Protein AF-A0AAX3BC33-F1 (afdb_monomer_lite)

Secondary structure (DSSP, 8-state):
--GGGS---HHHHHHHHHHHHHHHHHHHHHS----EEEEESSSS-EEEEEHHHHHHHHHHHTT-----S-TTSHHHHHHHHHHHHHHHHHHHHH-SSEEEEEEEEETTEEEEEEEEHHHHTTPEEEEEE-SSS-PPPEEEEE-SS--TGGG-

Radius of gyration: 15.5 Å; chains: 1; bounding box: 37×33×46 Å

Organism: NCBI:txid2828656

Structure (mmCIF, N/CA/C/O backbone):
data_AF-A0AAX3BC33-F1
#
_entry.id   AF-A0AAX3BC33-F1
#
loop_
_atom_site.group_PDB
_atom_site.id
_atom_site.type_symbol
_atom_site.label_atom_id
_atom_site.label_alt_id
_atom_site.label_comp_id
_atom_site.label_asym_id
_atom_site.label_entity_id
_atom_site.label_seq_id
_atom_site.pdbx_PDB_ins_code
_atom_site.Cartn_x
_atom_site.Cartn_y
_atom_site.Cartn_z
_atom_site.occupancy
_atom_site.B_iso_or_equiv
_atom_site.auth_seq_id
_atom_site.auth_comp_id
_atom_site.auth_asym_id
_atom_site.auth_atom_id
_atom_site.pdbx_PDB_model_num
ATOM 1 N N . MET A 1 1 ? 0.645 -4.586 22.423 1.00 52.03 1 MET A N 1
ATOM 2 C CA . MET A 1 1 ? 0.131 -3.997 21.174 1.00 52.03 1 MET A CA 1
ATOM 3 C C . MET A 1 1 ? 0.159 -4.979 20.015 1.00 52.03 1 MET A C 1
ATOM 5 O O . MET A 1 1 ? 1.067 -4.956 19.190 1.00 52.03 1 MET A O 1
ATOM 9 N N . THR A 1 2 ? -0.806 -5.892 19.960 1.00 62.22 2 THR A N 1
ATOM 10 C CA . THR A 1 2 ? -1.092 -6.622 18.715 1.00 62.22 2 THR A CA 1
ATOM 11 C C . THR A 1 2 ? -1.572 -5.627 17.646 1.00 62.22 2 THR A C 1
ATOM 13 O O . THR A 1 2 ? -1.987 -4.515 17.968 1.00 62.22 2 THR A O 1
ATOM 16 N N . LEU A 1 3 ? -1.536 -5.998 16.361 1.00 63.78 3 LEU A N 1
ATOM 17 C CA . LEU A 1 3 ? -2.112 -5.174 15.279 1.00 63.78 3 LEU A CA 1
ATOM 18 C C . LEU A 1 3 ? -3.592 -4.814 15.528 1.00 63.78 3 LEU A C 1
ATOM 20 O O . LEU A 1 3 ? -4.078 -3.809 15.023 1.00 63.78 3 LEU A O 1
ATOM 24 N N . GLU A 1 4 ? -4.286 -5.634 16.316 1.00 62.06 4 GLU A N 1
ATOM 25 C CA . GLU A 1 4 ? -5.696 -5.496 16.688 1.00 62.06 4 GLU A CA 1
ATOM 26 C C . GLU A 1 4 ? -5.908 -4.548 17.882 1.00 62.06 4 GLU A C 1
ATOM 28 O O . GLU A 1 4 ? -7.009 -4.036 18.069 1.00 62.06 4 GLU A O 1
ATOM 33 N N . GLU A 1 5 ? -4.854 -4.270 18.656 1.00 68.62 5 GLU A N 1
ATOM 34 C CA . GLU A 1 5 ? -4.837 -3.285 19.747 1.00 68.62 5 GLU A CA 1
ATOM 35 C C . GLU A 1 5 ? -4.550 -1.857 19.242 1.00 68.62 5 GLU A C 1
ATOM 37 O O . GLU A 1 5 ? -4.574 -0.910 20.028 1.00 68.62 5 GLU A O 1
ATOM 42 N N . LEU A 1 6 ? -4.283 -1.677 17.939 1.00 78.81 6 LEU A N 1
ATOM 43 C CA . LEU A 1 6 ? -4.123 -0.354 17.340 1.00 78.81 6 LEU A CA 1
ATOM 44 C C . LEU A 1 6 ? -5.488 0.353 17.281 1.00 78.81 6 LEU A C 1
ATOM 46 O O . LEU A 1 6 ? -6.432 -0.122 16.640 1.00 78.81 6 LEU A O 1
ATOM 50 N N . HIS A 1 7 ? -5.593 1.502 17.944 1.00 85.31 7 HIS A N 1
ATOM 51 C CA . HIS A 1 7 ? -6.812 2.304 17.966 1.00 85.31 7 HIS A CA 1
ATOM 52 C C . HIS A 1 7 ? -7.004 3.024 16.630 1.00 85.31 7 HIS A C 1
ATOM 54 O O . HIS A 1 7 ? -6.517 4.124 16.438 1.00 85.31 7 HIS A O 1
ATOM 60 N N . LEU A 1 8 ? -7.695 2.373 15.696 1.00 88.62 8 LEU A N 1
ATOM 61 C CA . LEU A 1 8 ? -8.023 2.916 14.377 1.00 88.62 8 LEU A CA 1
ATOM 62 C C . LEU A 1 8 ? -9.519 3.225 14.237 1.00 88.62 8 LEU A C 1
ATOM 64 O O . LEU A 1 8 ? -10.370 2.543 14.831 1.00 88.62 8 LEU A O 1
ATOM 68 N N . SER A 1 9 ? -9.831 4.184 13.366 1.00 91.69 9 SER A N 1
ATOM 69 C CA . SER A 1 9 ? -11.185 4.488 12.913 1.00 91.69 9 SER A CA 1
ATOM 70 C C . SER A 1 9 ? -11.789 3.301 12.163 1.00 91.69 9 SER A C 1
ATOM 72 O O . SER A 1 9 ? -11.114 2.318 11.828 1.00 91.69 9 SER A O 1
ATOM 74 N N . LYS A 1 10 ? -13.088 3.375 11.846 1.00 92.31 10 LYS A N 1
ATOM 75 C CA . LYS A 1 10 ? -13.757 2.342 11.034 1.00 92.31 10 LYS A CA 1
ATOM 76 C C . LYS A 1 10 ? -13.034 2.141 9.693 1.00 92.31 10 LYS A C 1
ATOM 78 O O . LYS A 1 10 ? -12.805 1.000 9.290 1.00 92.31 10 LYS A O 1
ATOM 83 N N . ALA A 1 11 ? -12.625 3.235 9.048 1.00 93.50 11 ALA A N 1
ATOM 84 C CA . ALA A 1 11 ? -11.877 3.196 7.797 1.00 93.50 11 ALA A CA 1
ATOM 85 C C . ALA A 1 11 ? -10.472 2.609 7.996 1.00 93.50 11 ALA A C 1
ATOM 87 O O . ALA A 1 11 ? -10.090 1.698 7.261 1.00 93.50 11 ALA A O 1
ATOM 88 N N . GLY A 1 12 ? -9.727 3.054 9.014 1.00 92.75 12 GLY A N 1
ATOM 89 C CA . GLY A 1 12 ? -8.398 2.516 9.318 1.00 92.75 12 GLY A CA 1
ATOM 90 C C . GLY A 1 12 ? -8.419 1.003 9.567 1.00 92.75 12 GLY A C 1
ATOM 91 O O . GLY A 1 12 ? -7.613 0.266 8.995 1.00 92.75 12 GLY A O 1
ATOM 92 N N . LYS A 1 13 ? -9.397 0.512 10.339 1.00 92.44 13 LYS A N 1
ATOM 93 C CA . LYS A 1 13 ? -9.591 -0.926 10.607 1.00 92.44 13 LYS A CA 1
ATOM 94 C C . LYS A 1 13 ? -9.896 -1.723 9.343 1.00 92.44 13 LYS A C 1
ATOM 96 O O . LYS A 1 13 ? -9.331 -2.802 9.161 1.00 92.44 13 LYS A O 1
ATOM 101 N N . LEU A 1 14 ? -10.765 -1.206 8.471 1.00 94.81 14 LEU A N 1
ATOM 102 C CA . LEU A 1 14 ? -11.076 -1.839 7.187 1.00 94.81 14 LEU A CA 1
ATOM 103 C C . LEU A 1 14 ? -9.813 -1.974 6.325 1.00 94.81 14 LEU A C 1
ATOM 105 O O . LEU A 1 14 ? -9.509 -3.064 5.843 1.00 94.81 14 LEU A O 1
ATOM 109 N N . LEU A 1 15 ? -9.050 -0.888 6.180 1.00 95.75 15 LEU A N 1
ATOM 110 C CA . LEU A 1 15 ? -7.822 -0.869 5.385 1.00 95.75 15 LEU A CA 1
ATOM 111 C C . LEU A 1 15 ? -6.772 -1.837 5.933 1.00 95.75 15 LEU A C 1
ATOM 113 O O . LEU A 1 15 ? -6.178 -2.600 5.170 1.00 95.75 15 LEU A O 1
ATOM 117 N N . LEU A 1 16 ? -6.563 -1.832 7.252 1.00 92.94 16 LEU A N 1
ATOM 118 C CA . LEU A 1 16 ? -5.598 -2.715 7.899 1.00 92.94 16 LEU A CA 1
ATOM 119 C C . LEU A 1 16 ? -5.980 -4.185 7.723 1.00 92.94 16 LEU A C 1
ATOM 121 O O . LEU A 1 16 ? -5.124 -5.007 7.396 1.00 92.94 16 LEU A O 1
ATOM 125 N N . LYS A 1 17 ? -7.264 -4.518 7.877 1.00 92.62 17 LYS A N 1
ATOM 126 C CA . LYS A 1 17 ? -7.773 -5.877 7.665 1.00 92.62 17 LYS A CA 1
ATOM 127 C C . LYS A 1 17 ? -7.493 -6.370 6.244 1.00 92.62 17 LYS A C 1
ATOM 129 O O . LYS A 1 17 ? -6.940 -7.459 6.080 1.00 92.62 17 LYS A O 1
ATOM 134 N N . GLU A 1 18 ? -7.835 -5.580 5.229 1.00 95.31 18 GLU A N 1
ATOM 135 C CA . GLU A 1 18 ? -7.610 -5.946 3.823 1.00 95.31 18 GLU A CA 1
ATOM 136 C C . GLU A 1 18 ? -6.117 -6.086 3.501 1.00 95.31 18 GLU A C 1
ATOM 138 O O . GLU A 1 18 ? -5.694 -7.070 2.885 1.00 95.31 18 GLU A O 1
ATOM 143 N N . ALA A 1 19 ? -5.288 -5.167 3.999 1.00 94.38 19 ALA A N 1
ATOM 144 C CA . ALA A 1 19 ? -3.844 -5.228 3.815 1.00 94.38 19 ALA A CA 1
ATOM 145 C C . ALA A 1 19 ? -3.218 -6.459 4.487 1.00 94.38 19 ALA A C 1
ATOM 147 O O . ALA A 1 19 ? -2.374 -7.123 3.884 1.00 94.38 19 ALA A O 1
ATOM 148 N N . LEU A 1 20 ? -3.647 -6.811 5.702 1.00 91.44 20 LEU A N 1
ATOM 149 C CA . LEU A 1 20 ? -3.173 -8.007 6.402 1.00 91.44 20 LEU A CA 1
ATOM 150 C C . LEU A 1 20 ? -3.601 -9.294 5.696 1.00 91.44 20 LEU A C 1
ATOM 152 O O . LEU A 1 20 ? -2.794 -10.220 5.589 1.00 91.44 20 LEU A O 1
ATOM 156 N N . ASN A 1 21 ? -4.835 -9.360 5.192 1.00 92.44 21 ASN A N 1
ATOM 157 C CA . ASN A 1 21 ? -5.312 -10.498 4.405 1.00 92.44 21 ASN A CA 1
ATOM 158 C C . ASN A 1 21 ? -4.454 -10.694 3.150 1.00 92.44 21 ASN A C 1
ATOM 160 O O . ASN A 1 21 ? -3.978 -11.803 2.889 1.00 92.44 21 ASN A O 1
ATOM 164 N N . TYR A 1 22 ? -4.193 -9.606 2.422 1.00 94.00 22 TYR A N 1
ATOM 165 C CA . TYR A 1 22 ? -3.294 -9.604 1.274 1.00 94.00 22 TYR A CA 1
ATOM 166 C C . TYR A 1 22 ? -1.895 -10.097 1.650 1.00 94.00 22 TYR A C 1
ATOM 168 O O . TYR A 1 22 ? -1.426 -11.071 1.060 1.00 94.00 22 TYR A O 1
ATOM 176 N N . VAL A 1 23 ? -1.262 -9.494 2.661 1.00 91.25 23 VAL A N 1
ATOM 177 C CA . VAL A 1 23 ? 0.103 -9.839 3.080 1.00 91.25 23 VAL A CA 1
ATOM 178 C C . VAL A 1 23 ? 0.206 -11.308 3.479 1.00 91.25 23 VAL A C 1
ATOM 180 O O . VAL A 1 23 ? 1.078 -12.012 2.978 1.00 91.25 23 VAL A O 1
ATOM 183 N N . LYS A 1 24 ? -0.713 -11.811 4.312 1.00 88.94 24 LYS A N 1
ATOM 184 C CA . LYS A 1 24 ? -0.743 -13.230 4.704 1.00 88.94 24 LYS A CA 1
ATOM 185 C C . LYS A 1 24 ? -0.863 -14.147 3.485 1.00 88.94 24 LYS A C 1
ATOM 187 O O . LYS A 1 24 ? -0.194 -15.178 3.423 1.00 88.94 24 LYS A O 1
ATOM 192 N N . SER A 1 25 ? -1.709 -13.782 2.520 1.00 90.88 25 SER A N 1
ATOM 193 C CA . SER A 1 25 ? -1.951 -14.595 1.326 1.00 90.88 25 SER A CA 1
ATOM 194 C C . SER A 1 25 ? -0.769 -14.602 0.349 1.00 90.88 25 SER A C 1
ATOM 196 O O . SER A 1 25 ? -0.381 -15.674 -0.116 1.00 90.88 25 SER A O 1
ATOM 198 N N . GLU A 1 26 ? -0.171 -13.443 0.066 1.00 91.19 26 GLU A N 1
ATOM 199 C CA . GLU A 1 26 ? 0.939 -13.310 -0.880 1.00 91.19 26 GLU A CA 1
ATOM 200 C C . GLU A 1 26 ? 2.242 -13.826 -0.293 1.00 91.19 26 GLU A C 1
ATOM 202 O O . GLU A 1 26 ? 2.970 -14.547 -0.972 1.00 91.19 26 GLU A O 1
ATOM 207 N N . TYR A 1 27 ? 2.524 -13.519 0.976 1.00 86.94 27 TYR A N 1
ATOM 208 C CA . TYR A 1 27 ? 3.747 -13.977 1.622 1.00 86.94 27 TYR A CA 1
ATOM 209 C C . TYR A 1 27 ? 3.806 -15.504 1.656 1.00 86.94 27 TYR A C 1
ATOM 211 O O . TYR A 1 27 ? 4.806 -16.094 1.259 1.00 86.94 27 TYR A O 1
ATOM 219 N N . LYS A 1 28 ? 2.691 -16.158 2.011 1.00 85.62 28 LYS A N 1
ATOM 220 C CA . LYS A 1 28 ? 2.585 -17.623 1.999 1.00 85.62 28 LYS A CA 1
ATOM 221 C C . LYS A 1 28 ? 2.809 -18.228 0.607 1.00 85.62 28 LYS A C 1
ATOM 223 O O . LYS A 1 28 ? 3.307 -1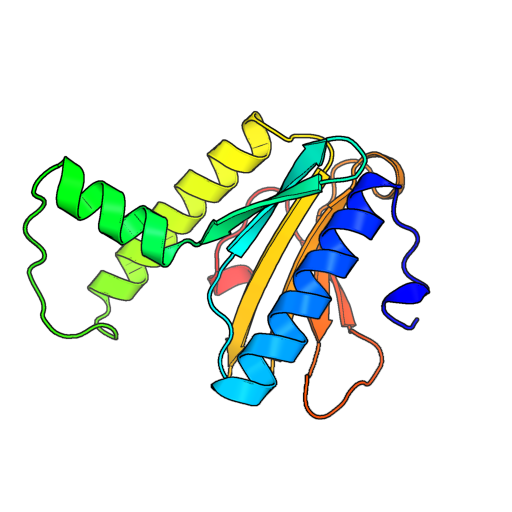9.345 0.509 1.00 85.62 28 LYS A O 1
ATOM 228 N N . LYS A 1 29 ? 2.405 -17.533 -0.462 1.00 88.31 29 LYS A N 1
ATOM 229 C CA . LYS A 1 29 ? 2.509 -18.032 -1.844 1.00 88.31 29 LYS A CA 1
ATOM 230 C C . LYS A 1 29 ? 3.865 -17.755 -2.486 1.00 88.31 29 LYS A C 1
ATOM 232 O O . LYS A 1 29 ? 4.344 -18.582 -3.253 1.00 88.31 29 LYS A O 1
ATOM 237 N N . PHE A 1 30 ? 4.443 -16.586 -2.225 1.00 88.62 30 PHE A N 1
ATOM 238 C CA . PHE A 1 30 ? 5.549 -16.051 -3.019 1.00 88.62 30 PHE A CA 1
ATOM 239 C C . PHE A 1 30 ? 6.731 -15.542 -2.190 1.00 88.62 30 PHE A C 1
ATOM 241 O O . PHE A 1 30 ? 7.731 -15.146 -2.783 1.00 88.62 30 PHE A O 1
ATOM 248 N N . GLY A 1 31 ? 6.618 -15.476 -0.859 1.00 85.50 31 GLY A N 1
ATOM 249 C CA . GLY A 1 31 ? 7.647 -14.895 0.016 1.00 85.50 31 GLY A CA 1
ATOM 250 C C . GLY A 1 31 ? 7.905 -13.402 -0.222 1.00 85.50 31 GLY A C 1
ATOM 251 O O . GLY A 1 31 ? 8.904 -12.862 0.247 1.00 85.50 31 GLY A O 1
ATOM 252 N N . ARG A 1 32 ? 7.030 -12.723 -0.978 1.00 86.94 32 ARG A N 1
ATOM 253 C CA . ARG A 1 32 ? 7.186 -11.312 -1.344 1.00 86.94 32 ARG A CA 1
ATOM 254 C C . ARG A 1 32 ? 5.863 -10.568 -1.339 1.00 86.94 32 ARG A C 1
ATOM 256 O O . ARG A 1 32 ? 4.836 -11.127 -1.720 1.00 86.94 32 ARG A O 1
ATOM 263 N N . ILE A 1 33 ? 5.919 -9.289 -0.996 1.00 91.50 33 ILE A N 1
ATOM 264 C CA . ILE A 1 33 ? 4.791 -8.361 -0.977 1.00 91.50 33 ILE A CA 1
ATOM 265 C C . ILE A 1 33 ? 5.078 -7.236 -1.965 1.00 91.50 33 ILE A C 1
ATOM 267 O O . ILE A 1 33 ? 6.114 -6.580 -1.903 1.00 91.50 33 ILE A O 1
ATOM 271 N N . ARG A 1 34 ? 4.146 -6.990 -2.886 1.00 91.94 34 ARG A N 1
ATOM 272 C CA . ARG A 1 34 ? 4.223 -5.820 -3.770 1.00 91.94 34 ARG A CA 1
ATOM 273 C C . ARG A 1 34 ? 3.700 -4.584 -3.055 1.00 91.94 34 ARG A C 1
ATOM 275 O O . ARG A 1 34 ? 2.728 -4.685 -2.303 1.00 91.94 34 ARG A O 1
ATOM 282 N N . THR A 1 35 ? 4.296 -3.435 -3.361 1.00 94.88 35 THR A N 1
ATOM 283 C CA . THR A 1 35 ? 3.869 -2.136 -2.840 1.00 94.88 35 THR A CA 1
ATOM 284 C C . THR A 1 35 ? 2.447 -1.808 -3.291 1.00 94.88 35 THR A C 1
ATOM 286 O O . THR A 1 35 ? 2.169 -1.741 -4.495 1.00 94.88 35 THR A O 1
ATOM 289 N N . ARG A 1 36 ? 1.544 -1.599 -2.327 1.00 97.31 36 ARG A N 1
ATOM 290 C CA . ARG A 1 36 ? 0.139 -1.250 -2.572 1.00 97.31 36 ARG A CA 1
ATOM 291 C C . ARG A 1 36 ? -0.315 -0.095 -1.695 1.00 97.31 36 ARG A C 1
ATOM 293 O O . ARG A 1 36 ? 0.016 -0.046 -0.515 1.00 97.31 36 ARG A O 1
ATOM 300 N N . PHE A 1 37 ? -1.126 0.777 -2.276 1.00 97.44 37 PHE A N 1
ATOM 301 C CA . PHE A 1 37 ? -1.814 1.865 -1.592 1.00 97.44 37 PHE A CA 1
ATOM 302 C C . PHE A 1 37 ? -3.298 1.528 -1.516 1.00 97.44 37 PHE A C 1
ATOM 304 O O . PHE A 1 37 ? -3.980 1.545 -2.537 1.00 97.44 37 PHE A O 1
ATOM 311 N N . TYR A 1 38 ? -3.782 1.202 -0.326 1.00 97.88 38 TYR A N 1
ATOM 312 C CA . TYR A 1 38 ? -5.182 0.954 -0.020 1.00 97.88 38 TYR A CA 1
ATOM 313 C C . TYR A 1 38 ? -5.890 2.255 0.356 1.00 97.88 38 TYR A C 1
ATOM 315 O O . TYR A 1 38 ? -5.334 3.096 1.064 1.00 97.88 38 TYR A O 1
ATOM 323 N N . TYR A 1 39 ? -7.138 2.390 -0.076 1.00 96.94 39 TYR A N 1
ATOM 324 C CA . TYR A 1 39 ? -8.007 3.523 0.235 1.00 96.94 39 TYR A CA 1
ATOM 325 C C . TYR A 1 39 ? -9.469 3.066 0.348 1.00 96.94 39 TYR A C 1
ATOM 327 O O . TYR A 1 39 ? -9.854 2.064 -0.269 1.00 96.94 39 TYR A O 1
ATOM 335 N N . 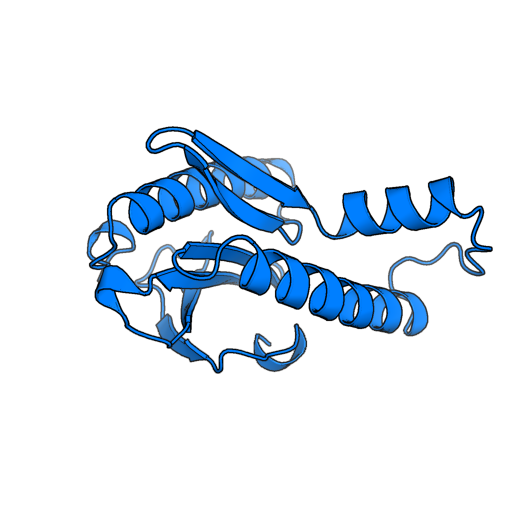PRO A 1 40 ? -10.295 3.760 1.151 1.00 96.25 40 PRO A N 1
ATOM 336 C CA . PRO A 1 40 ? -11.694 3.401 1.316 1.00 96.25 40 PRO A CA 1
ATOM 337 C C . PRO A 1 40 ? -12.484 3.836 0.076 1.00 96.25 40 PRO A C 1
ATOM 339 O O . PRO A 1 40 ? -12.509 5.011 -0.279 1.00 96.25 40 PRO A O 1
ATOM 342 N N . GLU A 1 41 ? -13.131 2.884 -0.592 1.00 93.69 41 GLU A N 1
ATOM 343 C CA . GLU A 1 41 ? -14.083 3.159 -1.679 1.00 93.69 41 GLU A CA 1
ATOM 344 C C . GLU A 1 41 ? -15.496 3.381 -1.116 1.00 93.69 41 GLU A C 1
ATOM 346 O O . GLU A 1 41 ? -16.286 4.140 -1.667 1.00 93.69 41 GLU A O 1
ATOM 351 N N . SER A 1 42 ? -15.802 2.732 0.011 1.00 91.50 42 SER A N 1
ATOM 352 C CA . SER A 1 42 ? -17.013 2.923 0.815 1.00 91.50 42 SER A CA 1
ATOM 353 C C . SER A 1 42 ? -16.735 2.538 2.275 1.00 91.50 42 SER A C 1
ATOM 355 O O . SER A 1 42 ? -15.613 2.165 2.617 1.00 91.50 42 SER A O 1
ATOM 357 N N . GLU A 1 43 ? -17.752 2.575 3.140 1.00 87.62 43 GLU A N 1
ATOM 358 C CA . GLU A 1 43 ? -17.621 2.152 4.543 1.00 87.62 43 GLU A CA 1
ATOM 359 C C . GLU A 1 43 ? -17.271 0.667 4.736 1.00 87.62 43 GLU A C 1
ATOM 361 O O . GLU A 1 43 ? -16.805 0.287 5.810 1.00 87.62 43 GLU A O 1
ATOM 366 N N . GLU A 1 44 ? -17.510 -0.171 3.725 1.00 91.62 44 GLU A N 1
ATOM 367 C CA . GLU A 1 44 ? -17.338 -1.629 3.806 1.00 91.62 44 GLU A CA 1
ATOM 368 C C . GLU A 1 44 ? -16.356 -2.180 2.767 1.00 91.62 44 GLU A C 1
ATOM 370 O O . GLU A 1 44 ? -15.973 -3.347 2.830 1.00 91.62 44 GLU A O 1
ATOM 375 N N . LYS A 1 45 ? -15.931 -1.348 1.812 1.00 94.31 45 LYS A N 1
ATOM 376 C CA . LYS A 1 45 ? -15.082 -1.761 0.694 1.00 94.31 45 LYS A CA 1
ATOM 377 C C . LYS A 1 45 ? -13.840 -0.886 0.608 1.00 94.31 45 LYS A C 1
ATOM 379 O O . LYS A 1 45 ? -13.942 0.335 0.491 1.00 94.31 45 LYS A O 1
ATOM 384 N N . ALA A 1 46 ? -12.678 -1.528 0.601 1.00 96.62 46 ALA A N 1
ATOM 385 C CA . ALA A 1 46 ? -11.416 -0.899 0.247 1.00 96.62 46 ALA A CA 1
ATOM 386 C C . ALA A 1 46 ? -11.005 -1.296 -1.174 1.00 96.62 46 ALA A C 1
ATOM 388 O O . ALA A 1 46 ? -11.223 -2.428 -1.608 1.00 96.62 46 ALA A O 1
ATOM 389 N N . SER A 1 47 ? -10.374 -0.360 -1.869 1.00 96.75 47 SER A N 1
ATOM 390 C CA . SER A 1 47 ? -9.711 -0.584 -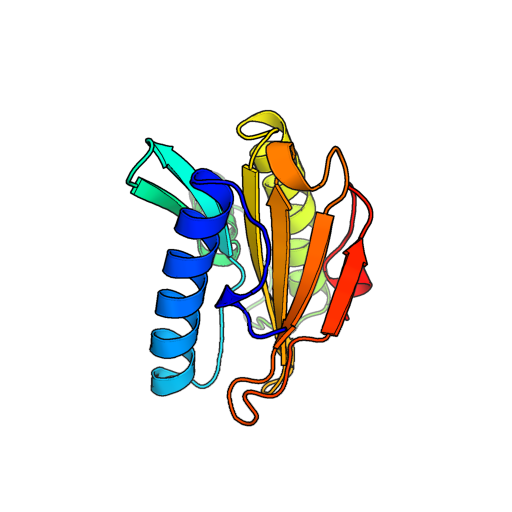3.152 1.00 96.75 47 SER A CA 1
ATOM 391 C C . SER A 1 47 ? -8.216 -0.296 -3.009 1.00 96.75 47 SER A C 1
ATOM 393 O O . SER A 1 47 ? -7.777 0.230 -1.982 1.00 96.75 47 SER A O 1
ATOM 395 N N . TYR A 1 48 ? -7.411 -0.674 -4.005 1.00 97.44 48 TYR A N 1
ATOM 396 C CA . TYR A 1 48 ? -5.969 -0.442 -3.965 1.00 97.44 48 TYR A CA 1
ATOM 397 C C . TYR A 1 48 ? -5.374 -0.061 -5.321 1.00 97.44 48 TYR A C 1
ATOM 399 O O . TYR A 1 48 ? -5.841 -0.496 -6.371 1.00 97.44 48 TYR A O 1
ATOM 407 N N . ILE A 1 49 ? -4.275 0.693 -5.274 1.00 96.50 49 ILE A N 1
ATOM 408 C CA . ILE A 1 49 ? -3.341 0.869 -6.389 1.00 96.50 49 ILE A CA 1
ATOM 409 C C . ILE A 1 49 ? -2.103 0.026 -6.093 1.00 96.50 49 ILE A C 1
ATOM 411 O O . ILE A 1 49 ? -1.446 0.214 -5.069 1.00 96.50 49 ILE A O 1
ATOM 415 N N . GLU A 1 50 ? -1.764 -0.903 -6.985 1.00 96.12 50 GLU A N 1
ATOM 416 C CA . GLU A 1 50 ? -0.470 -1.588 -6.956 1.00 96.12 50 GLU A CA 1
ATOM 417 C C . GLU A 1 50 ? 0.538 -0.777 -7.767 1.00 96.12 50 GLU A C 1
ATOM 419 O O . GLU A 1 50 ? 0.350 -0.582 -8.967 1.00 96.12 50 GLU A O 1
ATOM 424 N N . LEU A 1 51 ? 1.614 -0.320 -7.117 1.00 93.56 51 LEU A N 1
ATOM 425 C CA . LEU A 1 51 ? 2.566 0.628 -7.707 1.00 93.56 51 LEU A CA 1
ATOM 426 C C . LEU A 1 51 ? 3.119 0.129 -9.045 1.00 93.56 51 LEU A C 1
ATOM 428 O O . LEU A 1 51 ? 3.197 0.877 -10.012 1.00 93.56 51 LEU A O 1
ATOM 432 N N . ARG A 1 52 ? 3.463 -1.158 -9.115 1.00 88.25 52 ARG A N 1
ATOM 433 C CA . ARG A 1 52 ? 4.043 -1.743 -10.324 1.00 88.25 52 ARG A CA 1
ATOM 434 C C . ARG A 1 52 ? 3.044 -1.824 -11.474 1.00 88.25 52 ARG A C 1
ATOM 436 O O . ARG A 1 52 ? 3.386 -1.451 -12.585 1.00 88.25 52 ARG A O 1
ATOM 443 N N . ALA A 1 53 ? 1.816 -2.257 -11.195 1.00 91.25 53 ALA A N 1
ATOM 444 C CA . ALA A 1 53 ? 0.761 -2.298 -12.203 1.00 91.25 53 ALA A CA 1
ATOM 445 C C . ALA A 1 53 ? 0.439 -0.891 -12.731 1.00 91.25 53 ALA A C 1
ATOM 447 O O . ALA A 1 53 ? 0.225 -0.724 -13.926 1.00 91.25 53 ALA A O 1
ATOM 448 N N . PHE A 1 54 ? 0.469 0.120 -11.856 1.00 91.75 54 PHE A N 1
ATOM 449 C CA . PHE A 1 54 ? 0.311 1.520 -12.247 1.00 91.75 54 PHE A CA 1
ATOM 450 C C . PHE A 1 54 ? 1.438 1.997 -13.172 1.00 91.75 54 PHE A C 1
ATOM 452 O O . PHE A 1 54 ? 1.170 2.593 -14.211 1.00 91.75 54 PHE A O 1
ATOM 459 N N . ILE A 1 55 ? 2.695 1.698 -12.832 1.00 89.88 55 ILE A N 1
ATOM 460 C CA . ILE A 1 55 ? 3.854 2.028 -13.673 1.00 89.88 55 ILE A CA 1
ATOM 461 C C . ILE A 1 55 ? 3.732 1.359 -15.049 1.00 89.88 55 ILE A C 1
ATOM 463 O O . ILE A 1 55 ? 3.854 2.037 -16.069 1.00 89.88 55 ILE A O 1
ATOM 467 N N . ASP A 1 56 ? 3.444 0.055 -15.076 1.00 88.25 56 ASP A N 1
ATOM 468 C CA . ASP A 1 56 ? 3.291 -0.725 -16.309 1.00 88.25 56 ASP A CA 1
ATOM 469 C C . ASP A 1 56 ? 2.171 -0.155 -17.206 1.00 88.25 56 ASP A C 1
ATOM 471 O O . ASP A 1 56 ? 2.335 -0.066 -18.426 1.00 88.25 56 ASP A O 1
ATOM 475 N N . ASP A 1 57 ? 1.056 0.285 -16.613 1.00 90.56 57 ASP A N 1
ATOM 476 C CA . ASP A 1 57 ? -0.064 0.895 -17.338 1.00 90.56 57 ASP A CA 1
ATOM 477 C C . ASP A 1 57 ? 0.295 2.261 -17.943 1.00 90.56 57 ASP A C 1
ATOM 479 O O . ASP A 1 57 ? -0.007 2.519 -19.110 1.00 90.56 57 ASP A O 1
ATOM 483 N N . ILE A 1 58 ? 1.020 3.111 -17.208 1.00 87.44 58 ILE A N 1
ATOM 484 C CA . ILE A 1 58 ? 1.509 4.406 -17.710 1.00 87.44 58 ILE A CA 1
ATOM 485 C C . ILE A 1 58 ? 2.490 4.207 -18.870 1.00 87.44 58 ILE A C 1
ATOM 487 O O . ILE A 1 58 ? 2.367 4.863 -19.907 1.00 87.44 58 ILE A O 1
ATOM 491 N N . ILE A 1 59 ? 3.442 3.280 -18.729 1.00 84.31 59 ILE A N 1
ATOM 492 C CA . ILE A 1 59 ? 4.414 2.956 -19.785 1.00 84.31 59 ILE A CA 1
ATOM 493 C C . ILE A 1 59 ? 3.693 2.519 -21.050 1.00 84.31 59 ILE A C 1
ATOM 495 O O . ILE A 1 59 ? 3.990 3.023 -22.134 1.00 84.31 59 ILE A O 1
ATOM 499 N N . LYS A 1 60 ? 2.733 1.603 -20.908 1.00 87.12 60 LYS A N 1
ATOM 500 C CA . LYS A 1 60 ? 1.951 1.082 -22.025 1.00 87.12 60 LYS A CA 1
ATOM 501 C C . LYS A 1 60 ? 1.109 2.176 -22.678 1.00 87.12 60 LYS A C 1
ATOM 503 O O . LYS A 1 60 ? 1.123 2.302 -23.899 1.00 87.12 60 LYS A O 1
ATOM 508 N N . THR A 1 61 ? 0.404 2.971 -21.878 1.00 89.81 61 THR A N 1
ATOM 509 C CA . THR A 1 61 ? -0.502 4.030 -22.349 1.00 89.81 61 THR A CA 1
ATOM 510 C C . THR A 1 61 ? 0.241 5.114 -23.121 1.00 89.81 61 THR A C 1
ATOM 512 O O . THR A 1 61 ? -0.248 5.593 -24.142 1.00 89.81 61 THR A O 1
ATOM 515 N N . HIS A 1 62 ? 1.443 5.475 -22.672 1.00 86.19 62 HIS A N 1
ATOM 516 C CA . HIS A 1 62 ? 2.252 6.520 -23.298 1.00 86.19 62 HIS A CA 1
ATOM 517 C C . HIS A 1 62 ? 3.335 5.984 -24.241 1.00 86.19 62 HIS A C 1
ATOM 519 O O . HIS A 1 62 ? 4.139 6.767 -24.743 1.00 86.19 62 HIS A O 1
ATOM 525 N N . ASN A 1 63 ? 3.355 4.669 -24.489 1.00 83.62 63 ASN A N 1
ATOM 526 C CA . ASN A 1 63 ? 4.363 3.977 -25.292 1.00 83.62 63 ASN A CA 1
ATOM 527 C C . ASN A 1 63 ? 5.800 4.403 -24.929 1.00 83.62 63 ASN A C 1
ATOM 529 O O . ASN A 1 63 ? 6.620 4.710 -25.799 1.00 83.62 63 ASN A O 1
ATOM 533 N N . LEU A 1 64 ? 6.079 4.495 -23.625 1.00 79.00 64 LEU A N 1
ATOM 534 C CA . LEU A 1 64 ? 7.371 4.968 -23.141 1.00 79.00 64 LEU A CA 1
ATOM 535 C C . LEU A 1 64 ? 8.445 3.918 -23.453 1.00 79.00 64 LEU A C 1
ATOM 537 O O . LEU A 1 64 ? 8.256 2.743 -23.124 1.00 79.00 64 LEU A O 1
ATOM 541 N N . PRO A 1 65 ? 9.586 4.309 -24.046 1.00 70.00 65 PRO A N 1
ATOM 542 C CA . PRO A 1 65 ? 10.677 3.380 -24.282 1.00 70.00 65 PRO A CA 1
ATOM 543 C C . PRO A 1 65 ? 11.242 2.949 -22.930 1.00 70.00 65 PRO A C 1
ATOM 545 O O . PRO A 1 65 ? 11.835 3.758 -22.220 1.00 70.00 65 PRO A O 1
ATOM 548 N N . PHE A 1 66 ? 11.052 1.681 -22.564 1.00 65.56 66 PHE A N 1
ATOM 549 C CA . PHE A 1 66 ? 11.731 1.102 -21.411 1.00 65.56 66 PHE A CA 1
ATOM 550 C C . PHE A 1 66 ? 13.112 0.626 -21.863 1.00 65.56 66 PHE A C 1
ATOM 552 O O . PHE A 1 66 ? 13.192 -0.347 -22.615 1.00 65.56 66 PHE A O 1
ATOM 559 N N . PRO A 1 67 ? 14.205 1.302 -21.467 1.00 53.69 67 PRO A N 1
ATOM 560 C CA . PRO A 1 67 ? 15.506 1.039 -22.066 1.00 53.69 67 PRO A CA 1
ATOM 561 C C . PRO A 1 67 ? 16.169 -0.251 -21.562 1.00 53.69 67 PRO A C 1
ATOM 563 O O . PRO A 1 67 ? 17.233 -0.607 -22.060 1.00 53.69 67 PRO A O 1
ATOM 566 N N . PHE A 1 68 ? 15.577 -0.964 -20.594 1.00 58.00 68 PHE A N 1
ATOM 567 C CA . PHE A 1 68 ? 16.248 -2.068 -19.910 1.00 58.00 68 PHE A CA 1
ATOM 568 C C . PHE A 1 68 ? 15.337 -3.271 -19.661 1.00 58.00 68 PHE A C 1
ATOM 570 O O . PHE A 1 68 ? 14.180 -3.142 -19.262 1.00 58.00 68 PHE A O 1
ATOM 577 N N . THR A 1 69 ? 15.912 -4.456 -19.855 1.00 59.47 69 THR A N 1
ATOM 578 C CA . THR A 1 69 ? 15.338 -5.757 -19.489 1.00 59.47 69 THR A CA 1
ATOM 579 C C . THR A 1 69 ? 15.477 -6.066 -17.997 1.00 59.47 69 THR A C 1
ATOM 581 O O . THR A 1 69 ? 14.722 -6.892 -17.484 1.00 59.47 69 THR A O 1
ATOM 584 N N . ASP A 1 70 ? 16.419 -5.413 -17.302 1.00 65.75 70 ASP A N 1
ATOM 585 C CA . ASP A 1 70 ? 16.725 -5.684 -15.897 1.00 65.75 70 ASP A CA 1
ATOM 586 C C . ASP A 1 70 ? 15.922 -4.795 -14.934 1.00 65.75 70 ASP A C 1
ATOM 588 O O . ASP A 1 70 ? 15.933 -3.559 -14.994 1.00 65.75 70 ASP A O 1
ATOM 592 N N . ARG A 1 71 ? 15.212 -5.474 -14.037 1.00 63.59 71 ARG A N 1
ATOM 593 C CA . ARG A 1 71 ? 14.239 -4.922 -13.093 1.00 63.59 71 ARG A CA 1
ATOM 594 C C . ARG A 1 71 ? 14.884 -4.407 -11.811 1.00 63.59 71 ARG A C 1
ATOM 596 O O . ARG A 1 71 ? 14.203 -3.685 -11.087 1.00 63.59 71 ARG A O 1
ATOM 603 N N . ASP A 1 72 ? 16.157 -4.725 -11.597 1.00 66.19 72 ASP A N 1
ATOM 604 C CA . ASP A 1 72 ? 16.935 -4.316 -10.426 1.00 66.19 72 ASP A CA 1
ATOM 605 C C . ASP A 1 72 ? 17.992 -3.252 -10.777 1.00 66.19 72 ASP A C 1
ATOM 607 O O . ASP A 1 72 ? 18.877 -2.945 -9.983 1.00 66.19 72 ASP A O 1
ATOM 611 N N . SER A 1 73 ? 17.891 -2.649 -11.967 1.00 77.19 73 SER A N 1
ATOM 612 C CA . SER A 1 73 ? 18.752 -1.533 -12.366 1.00 77.19 73 SER A CA 1
ATOM 613 C C . SER A 1 73 ? 18.486 -0.269 -11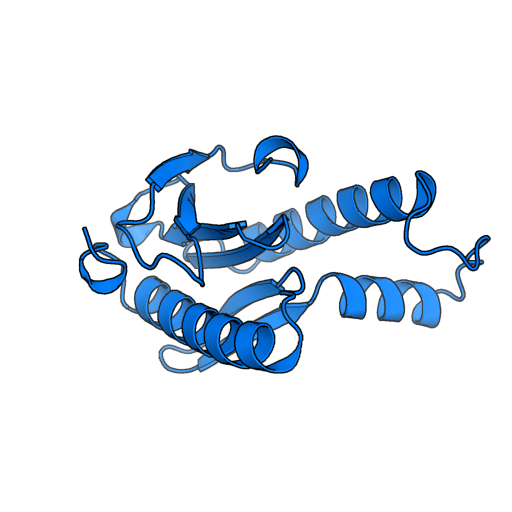.538 1.00 77.19 73 SER A C 1
ATOM 615 O O . SER A 1 73 ? 17.346 0.023 -11.163 1.00 77.19 73 SER A O 1
ATOM 617 N N . ASP A 1 74 ? 19.520 0.555 -11.342 1.00 77.94 74 ASP A N 1
ATOM 618 C CA . ASP A 1 74 ? 19.413 1.855 -10.656 1.00 77.94 74 ASP A CA 1
ATOM 619 C C . ASP A 1 74 ? 18.319 2.754 -11.257 1.00 77.94 74 ASP A C 1
ATOM 621 O O . ASP A 1 74 ? 17.643 3.511 -10.554 1.00 77.94 74 ASP A O 1
ATOM 625 N N . TYR A 1 75 ? 18.098 2.642 -12.570 1.00 76.88 75 TYR A N 1
ATOM 626 C CA . TYR A 1 75 ? 17.029 3.352 -13.262 1.00 76.88 75 TYR A CA 1
ATOM 627 C C . TYR A 1 75 ? 15.638 2.866 -12.837 1.00 76.88 75 TYR A C 1
ATOM 629 O O . TYR A 1 75 ? 14.767 3.687 -12.556 1.00 76.88 75 TYR A O 1
ATOM 637 N N . ALA A 1 76 ? 15.415 1.550 -12.744 1.00 78.94 76 ALA A N 1
ATOM 638 C CA . ALA A 1 76 ? 14.142 0.997 -12.282 1.00 78.94 76 ALA A CA 1
ATOM 639 C C . ALA A 1 76 ? 13.841 1.410 -10.832 1.00 78.94 76 ALA A C 1
ATOM 641 O O . ALA A 1 76 ? 12.698 1.740 -10.509 1.00 78.94 76 ALA A O 1
ATOM 642 N N . ILE A 1 77 ? 14.871 1.476 -9.982 1.00 81.38 77 ILE A N 1
ATOM 643 C CA . ILE A 1 77 ? 14.763 2.006 -8.616 1.00 81.38 77 ILE A CA 1
ATOM 644 C C . ILE A 1 77 ? 14.323 3.476 -8.648 1.00 81.38 77 ILE A C 1
ATOM 646 O O . ILE A 1 77 ? 13.357 3.842 -7.979 1.00 81.38 77 ILE A O 1
ATOM 650 N N . LEU A 1 78 ? 14.971 4.316 -9.463 1.00 84.25 78 LEU A N 1
ATOM 651 C CA . LEU A 1 78 ? 14.600 5.728 -9.613 1.00 84.25 78 LEU A CA 1
ATOM 652 C C . LEU A 1 78 ? 13.155 5.903 -10.107 1.00 84.25 78 LEU A C 1
ATOM 654 O O . LEU A 1 78 ? 12.422 6.740 -9.580 1.00 84.25 78 LEU A O 1
ATOM 658 N N . VAL A 1 79 ? 12.740 5.118 -11.103 1.00 85.38 79 VAL A N 1
ATOM 659 C CA . VAL A 1 79 ? 11.371 5.131 -11.635 1.00 85.38 79 VAL A CA 1
ATOM 660 C C . VAL A 1 79 ? 10.372 4.763 -10.538 1.00 85.38 79 VAL A C 1
ATOM 662 O O . VAL A 1 79 ? 9.411 5.504 -10.326 1.00 85.38 79 VAL A O 1
ATOM 665 N N . ASN A 1 80 ? 10.624 3.684 -9.791 1.00 87.31 80 ASN A N 1
ATOM 666 C CA . ASN A 1 80 ? 9.771 3.272 -8.676 1.00 87.31 80 ASN A CA 1
ATOM 667 C C . ASN A 1 80 ? 9.621 4.383 -7.631 1.00 87.31 80 ASN A C 1
ATOM 669 O O . ASN A 1 80 ? 8.500 4.669 -7.224 1.00 87.31 80 ASN A O 1
ATOM 673 N N . GLU A 1 81 ? 10.710 5.052 -7.244 1.00 89.12 81 GLU A N 1
ATOM 674 C CA . GLU A 1 81 ? 10.670 6.172 -6.290 1.00 89.12 81 GLU A CA 1
ATOM 675 C C . GLU A 1 81 ? 9.839 7.351 -6.808 1.00 89.12 81 GLU A C 1
ATOM 677 O O . GLU A 1 81 ? 9.030 7.927 -6.077 1.00 89.12 81 GLU A O 1
ATOM 682 N N . LYS A 1 82 ? 9.993 7.719 -8.085 1.00 90.44 82 LYS A N 1
ATOM 683 C CA . LYS A 1 82 ? 9.235 8.836 -8.667 1.00 90.44 82 LYS A CA 1
ATOM 684 C C . LYS A 1 82 ? 7.751 8.528 -8.764 1.00 90.44 82 LYS A C 1
ATOM 686 O O . LYS A 1 82 ? 6.932 9.352 -8.359 1.00 90.44 82 LYS A O 1
ATOM 691 N N . PHE A 1 83 ? 7.394 7.343 -9.241 1.00 91.44 83 PHE A N 1
ATOM 692 C CA . PHE A 1 83 ? 5.993 6.942 -9.304 1.00 91.44 83 PHE A CA 1
ATOM 693 C C . PHE A 1 83 ? 5.394 6.712 -7.919 1.00 91.44 83 PHE A C 1
ATOM 695 O O . PHE A 1 83 ? 4.231 7.048 -7.710 1.00 91.44 83 PHE A O 1
ATOM 702 N N . PHE A 1 84 ? 6.180 6.237 -6.952 1.00 94.19 84 PHE A N 1
ATOM 703 C CA . PHE A 1 84 ? 5.764 6.165 -5.557 1.00 94.19 84 PHE A CA 1
ATOM 704 C C . PHE A 1 84 ? 5.337 7.545 -5.046 1.00 94.19 84 PHE A C 1
ATOM 706 O O . PHE A 1 84 ? 4.229 7.685 -4.533 1.00 94.19 84 PHE A O 1
ATOM 713 N N . GLN A 1 85 ? 6.164 8.577 -5.251 1.00 91.50 85 GLN A N 1
ATOM 714 C CA . GLN A 1 85 ? 5.835 9.950 -4.853 1.00 91.50 85 GLN A CA 1
ATOM 715 C C . GLN A 1 85 ? 4.560 10.462 -5.536 1.00 91.50 85 GLN A C 1
ATOM 717 O O . GLN A 1 85 ? 3.708 11.053 -4.872 1.00 91.50 85 GLN A O 1
ATOM 722 N N . VAL A 1 86 ? 4.396 10.201 -6.837 1.00 91.38 86 VAL A N 1
ATOM 723 C CA . VAL A 1 86 ? 3.197 10.599 -7.595 1.00 91.38 86 VAL A CA 1
ATOM 724 C C . VAL A 1 86 ? 1.937 9.936 -7.034 1.00 91.38 86 VAL A C 1
ATOM 726 O O . VAL A 1 86 ? 0.966 10.632 -6.733 1.00 91.38 86 VAL A O 1
ATOM 729 N N . VAL A 1 87 ? 1.954 8.613 -6.845 1.00 93.31 87 VAL A N 1
ATOM 730 C CA . VAL A 1 87 ? 0.803 7.870 -6.305 1.00 93.31 87 VAL A CA 1
ATOM 731 C C . VAL A 1 87 ? 0.504 8.311 -4.877 1.00 93.31 87 VAL A C 1
ATOM 733 O O . VAL A 1 87 ? -0.657 8.534 -4.543 1.00 93.31 87 VAL A O 1
ATOM 736 N N . MET A 1 88 ? 1.533 8.509 -4.052 1.00 91.81 88 MET A N 1
ATOM 737 C CA . MET A 1 88 ? 1.380 8.991 -2.683 1.00 91.81 88 MET A CA 1
ATOM 738 C C . MET A 1 88 ? 0.690 10.361 -2.663 1.00 91.81 88 MET A C 1
ATOM 740 O O . MET A 1 88 ? -0.333 10.530 -2.001 1.00 91.81 88 MET A O 1
ATOM 744 N N . MET A 1 89 ? 1.162 11.325 -3.459 1.00 91.19 89 MET A N 1
ATOM 745 C CA . MET A 1 89 ? 0.517 12.638 -3.581 1.00 91.19 89 MET A CA 1
ATOM 746 C C . MET A 1 89 ? -0.938 12.539 -4.058 1.00 91.19 89 MET A C 1
ATOM 748 O O . MET A 1 89 ? -1.809 13.233 -3.529 1.00 91.19 89 MET A O 1
ATOM 752 N N . GLN A 1 90 ? -1.219 11.675 -5.036 1.00 91.88 90 GLN A N 1
ATOM 753 C CA . GLN A 1 90 ? -2.570 11.477 -5.555 1.00 91.88 90 GLN A CA 1
ATOM 754 C C . GLN A 1 90 ? -3.506 10.881 -4.499 1.00 91.88 90 GLN A C 1
ATOM 756 O O . GLN A 1 90 ? -4.591 11.421 -4.275 1.00 91.88 90 GLN A O 1
ATOM 761 N N . ILE A 1 91 ? -3.083 9.809 -3.827 1.00 93.25 91 ILE A N 1
ATOM 762 C CA . ILE A 1 91 ? -3.844 9.163 -2.754 1.00 93.25 91 ILE A CA 1
ATOM 763 C C . ILE A 1 91 ? -4.094 10.147 -1.620 1.00 93.25 91 ILE A C 1
ATOM 765 O O . ILE A 1 91 ? -5.227 10.265 -1.166 1.00 93.25 91 ILE A O 1
ATOM 769 N N . HIS A 1 92 ? -3.083 10.915 -1.219 1.00 90.88 92 HIS A N 1
ATOM 770 C CA . HIS A 1 92 ? -3.237 11.925 -0.181 1.00 90.88 92 HIS A CA 1
ATOM 771 C C . HIS A 1 92 ? -4.268 12.998 -0.561 1.00 90.88 92 HIS A C 1
ATOM 773 O O . HIS A 1 92 ? -5.070 13.408 0.273 1.00 90.88 92 HIS A O 1
ATOM 779 N N . ARG A 1 93 ? -4.292 13.431 -1.829 1.00 92.06 93 ARG A N 1
ATOM 780 C CA . ARG A 1 93 ? -5.268 14.417 -2.315 1.00 92.06 93 ARG A CA 1
ATOM 781 C C . ARG A 1 93 ? -6.689 13.856 -2.373 1.00 92.06 93 ARG A C 1
ATOM 783 O O . ARG A 1 93 ? -7.635 14.574 -2.068 1.00 92.06 93 ARG A O 1
ATOM 790 N N . MET A 1 94 ? -6.842 12.613 -2.822 1.00 93.38 94 MET A N 1
ATOM 791 C CA . MET A 1 94 ? -8.153 11.981 -3.006 1.00 93.38 94 MET A CA 1
ATOM 792 C C . MET A 1 94 ? -8.747 11.467 -1.692 1.00 93.38 94 MET A C 1
ATOM 794 O O . MET A 1 94 ? -9.955 11.550 -1.491 1.00 93.38 94 MET A O 1
ATOM 798 N N . TYR A 1 95 ? -7.896 10.972 -0.795 1.00 93.31 95 TYR A N 1
ATOM 799 C CA . TYR A 1 95 ? -8.274 10.317 0.455 1.00 93.31 95 TYR A CA 1
ATOM 800 C C . TYR A 1 95 ? -7.498 10.922 1.636 1.00 93.31 95 TYR A C 1
ATOM 802 O O . TYR A 1 95 ? -6.743 10.226 2.316 1.00 93.31 95 TYR A O 1
ATOM 810 N N . PRO A 1 96 ? -7.672 12.225 1.925 1.00 90.75 96 PRO A N 1
ATOM 811 C CA . PRO A 1 96 ? -6.850 12.938 2.906 1.00 90.75 96 PRO A CA 1
ATOM 812 C C . PRO A 1 96 ? -7.051 12.467 4.350 1.00 90.75 96 PRO A C 1
ATOM 814 O O . PRO A 1 96 ? -6.225 12.783 5.205 1.00 90.75 96 PRO A O 1
ATOM 817 N N . LYS A 1 97 ? -8.139 11.743 4.634 1.00 91.19 97 LYS A N 1
ATOM 818 C CA . LYS A 1 97 ? -8.475 11.260 5.979 1.00 91.19 97 LYS A CA 1
ATOM 819 C C . LYS A 1 97 ? -7.887 9.889 6.291 1.00 91.19 97 LYS A C 1
ATOM 821 O O . LYS A 1 97 ? -7.366 9.681 7.382 1.00 91.19 97 LYS A O 1
ATOM 826 N N . SER A 1 98 ? -7.963 8.963 5.337 1.00 93.38 98 SER A N 1
ATOM 827 C CA . SER A 1 98 ? -7.575 7.577 5.579 1.00 93.38 98 SER A CA 1
ATOM 828 C C . SER A 1 98 ? -7.036 6.913 4.321 1.00 93.38 98 SER A C 1
ATOM 830 O O . SER A 1 98 ? -7.714 6.859 3.295 1.00 93.38 98 SER A O 1
ATOM 832 N N . TYR A 1 99 ? -5.834 6.361 4.425 1.00 95.69 99 TYR A N 1
ATOM 833 C CA . TYR A 1 99 ? -5.248 5.441 3.453 1.00 95.69 99 TYR A CA 1
ATOM 834 C C . TYR A 1 99 ? -4.220 4.563 4.161 1.00 95.69 99 TYR A C 1
ATOM 836 O O . TYR A 1 99 ? -3.753 4.878 5.258 1.00 95.69 99 TYR A O 1
ATOM 844 N N . LEU A 1 100 ? -3.836 3.466 3.520 1.00 95.88 100 LEU A N 1
ATOM 845 C CA . LEU A 1 100 ? -2.803 2.580 4.031 1.00 95.88 100 LEU A CA 1
ATOM 846 C C . LEU A 1 100 ? -1.857 2.190 2.906 1.00 95.88 100 LEU A C 1
ATOM 848 O O . LEU A 1 100 ? -2.265 1.637 1.892 1.00 95.88 100 LEU A O 1
ATOM 852 N N . LEU A 1 101 ? -0.573 2.437 3.103 1.00 96.38 101 LEU A N 1
ATOM 853 C CA . LEU A 1 101 ? 0.491 1.901 2.271 1.00 96.38 101 LEU A CA 1
ATOM 854 C C . LEU A 1 101 ? 0.988 0.596 2.889 1.00 96.38 101 LEU A C 1
ATOM 856 O O . LEU A 1 101 ? 1.248 0.534 4.087 1.00 96.38 101 LEU A O 1
ATOM 860 N N . VAL A 1 102 ? 1.171 -0.427 2.065 1.00 95.81 102 VAL A N 1
ATOM 861 C CA . VAL A 1 102 ? 1.940 -1.617 2.425 1.00 95.81 102 VAL A CA 1
ATOM 862 C C . VAL A 1 102 ? 3.109 -1.767 1.467 1.00 95.81 102 VAL A C 1
ATOM 864 O O . VAL A 1 102 ? 2.953 -1.619 0.253 1.00 95.81 102 VAL A O 1
ATOM 867 N N . THR A 1 103 ? 4.284 -2.060 2.005 1.00 94.56 103 THR A N 1
ATOM 868 C CA . THR A 1 103 ? 5.486 -2.344 1.222 1.00 94.56 103 THR A CA 1
ATOM 869 C C . THR A 1 103 ? 6.365 -3.362 1.942 1.00 94.56 103 THR A C 1
ATOM 871 O O . THR A 1 103 ? 6.090 -3.747 3.078 1.00 94.56 103 THR A O 1
ATOM 874 N N . GLN A 1 104 ? 7.418 -3.817 1.278 1.00 91.31 104 GLN A N 1
ATOM 875 C CA . GLN A 1 104 ? 8.408 -4.725 1.839 1.00 91.31 104 GLN A CA 1
ATOM 876 C C . GLN A 1 104 ? 9.789 -4.101 1.700 1.00 91.31 104 GLN A C 1
ATOM 878 O O . GLN A 1 104 ? 10.147 -3.646 0.615 1.00 91.31 104 GLN A O 1
ATOM 883 N N . ARG A 1 105 ? 10.545 -4.076 2.799 1.00 86.38 105 ARG A N 1
ATOM 884 C CA . ARG A 1 105 ? 11.935 -3.604 2.798 1.00 86.38 105 ARG A CA 1
ATOM 885 C C . ARG A 1 105 ? 12.896 -4.725 2.421 1.00 86.38 105 ARG A C 1
ATOM 887 O O . ARG A 1 105 ? 13.770 -4.551 1.584 1.00 86.38 105 ARG A O 1
ATOM 894 N N . ASP A 1 106 ? 12.719 -5.873 3.060 1.00 87.06 106 ASP A N 1
ATOM 895 C CA . ASP A 1 106 ? 13.549 -7.063 2.911 1.00 87.06 106 ASP A CA 1
ATOM 896 C C . ASP A 1 106 ? 12.664 -8.321 3.028 1.00 87.06 106 ASP A C 1
ATOM 898 O O . ASP A 1 106 ? 11.485 -8.206 3.389 1.00 87.06 106 ASP A O 1
ATOM 902 N N . PRO A 1 107 ? 13.174 -9.530 2.721 1.00 84.81 107 PRO A N 1
ATOM 903 C CA . PRO A 1 107 ? 12.375 -10.758 2.725 1.00 84.81 107 PRO A CA 1
ATOM 904 C C . PRO A 1 107 ? 11.604 -11.033 4.023 1.00 84.81 107 PRO A C 1
ATOM 906 O O . PRO A 1 107 ? 10.615 -11.761 3.990 1.00 84.81 107 PRO A O 1
ATOM 909 N N . LEU A 1 108 ? 12.011 -10.443 5.148 1.00 85.88 108 LEU A N 1
ATOM 910 C CA . LEU A 1 108 ? 11.426 -10.685 6.465 1.00 85.88 108 LEU A CA 1
ATOM 911 C C . LEU A 1 108 ? 10.673 -9.475 7.029 1.00 85.88 108 LEU A C 1
ATOM 913 O O . LEU A 1 108 ? 10.044 -9.603 8.076 1.00 85.88 108 LEU A O 1
ATOM 917 N N . THR A 1 109 ? 10.716 -8.318 6.364 1.00 88.94 109 THR A N 1
ATOM 918 C CA . THR A 1 109 ? 10.196 -7.059 6.911 1.00 88.94 109 THR A CA 1
ATOM 919 C C . THR A 1 109 ? 9.142 -6.440 6.002 1.00 88.94 109 THR A C 1
ATOM 921 O O . THR A 1 109 ? 9.447 -5.858 4.955 1.00 88.94 109 THR A O 1
ATOM 924 N N . VAL A 1 110 ? 7.888 -6.519 6.445 1.00 91.50 110 VAL A N 1
ATOM 925 C CA . VAL A 1 110 ? 6.742 -5.834 5.842 1.00 91.50 110 VAL A CA 1
ATOM 926 C C . VAL A 1 110 ? 6.472 -4.554 6.617 1.00 91.50 110 VAL A C 1
ATOM 928 O O . VAL A 1 110 ? 6.463 -4.541 7.846 1.00 91.50 110 VAL A O 1
ATOM 931 N N . ILE A 1 111 ? 6.237 -3.471 5.891 1.00 93.06 111 ILE A N 1
ATOM 932 C CA . ILE A 1 111 ? 5.988 -2.153 6.458 1.00 93.06 111 ILE A CA 1
ATOM 933 C C . ILE A 1 111 ? 4.583 -1.724 6.077 1.00 93.06 111 ILE A C 1
ATOM 935 O O . ILE A 1 111 ? 4.227 -1.726 4.896 1.00 93.06 111 ILE A O 1
ATOM 939 N N . PHE A 1 112 ? 3.809 -1.319 7.076 1.00 93.81 112 PHE A N 1
ATOM 940 C CA . PHE A 1 112 ? 2.533 -0.644 6.892 1.00 93.81 112 PHE A CA 1
ATOM 941 C C . PHE A 1 112 ? 2.714 0.824 7.256 1.00 93.81 112 PHE A C 1
ATOM 943 O O . PHE A 1 112 ? 3.289 1.128 8.295 1.00 93.81 112 PHE A O 1
ATOM 950 N N . VAL A 1 113 ? 2.223 1.733 6.423 1.00 94.31 113 VAL A N 1
ATOM 951 C CA . VAL A 1 113 ? 2.115 3.152 6.761 1.00 94.31 113 VAL A CA 1
ATOM 952 C C . VAL A 1 113 ? 0.647 3.532 6.696 1.00 94.31 113 VAL A C 1
ATOM 954 O O . VAL A 1 113 ? 0.044 3.518 5.625 1.00 94.31 113 VAL A O 1
ATOM 957 N N . ILE A 1 114 ? 0.066 3.827 7.849 1.00 93.56 114 ILE A N 1
ATOM 958 C CA . ILE A 1 114 ? -1.358 4.081 8.024 1.00 93.56 114 ILE A CA 1
ATOM 959 C C . ILE A 1 114 ? -1.545 5.569 8.255 1.00 93.56 114 ILE A C 1
ATOM 961 O O . ILE A 1 114 ? -0.990 6.130 9.198 1.00 93.56 114 ILE A O 1
ATOM 965 N N . ARG A 1 115 ? -2.357 6.200 7.415 1.00 93.19 115 ARG A N 1
ATOM 966 C CA . ARG A 1 115 ? -2.940 7.496 7.733 1.00 93.19 115 ARG A CA 1
ATOM 967 C C . ARG A 1 115 ? -4.342 7.267 8.255 1.00 93.19 115 ARG A C 1
ATOM 969 O O . ARG A 1 115 ? -5.148 6.642 7.568 1.00 93.19 115 ARG A O 1
ATOM 976 N N . ASP A 1 116 ? -4.630 7.803 9.429 1.00 91.62 116 ASP A N 1
ATOM 977 C CA . ASP A 1 116 ? -5.962 7.764 10.017 1.00 91.62 116 ASP A CA 1
ATOM 978 C C . ASP A 1 116 ? -6.204 9.033 10.830 1.00 91.62 116 ASP A C 1
ATOM 980 O O . ASP A 1 116 ? -5.873 9.111 12.013 1.00 91.62 116 ASP A O 1
ATOM 984 N N . THR A 1 117 ? -6.728 10.068 10.171 1.00 90.19 117 THR A N 1
ATOM 985 C CA . THR A 1 117 ? -6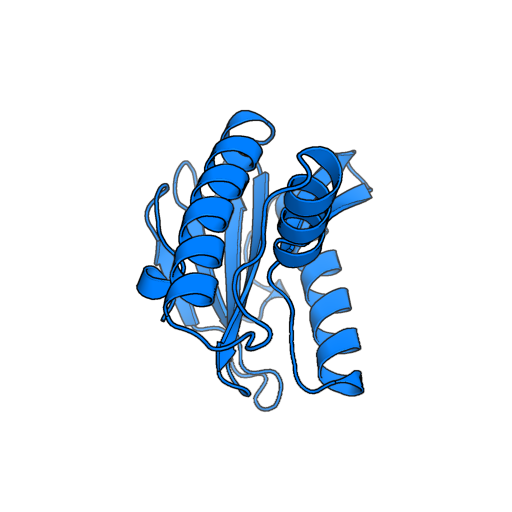.791 11.400 10.778 1.00 90.19 117 THR A CA 1
ATOM 986 C C . THR A 1 117 ? -7.808 11.536 11.897 1.00 90.19 117 THR A C 1
ATOM 988 O O . THR A 1 117 ? -7.761 12.514 12.638 1.00 90.19 117 THR A O 1
ATOM 991 N N . GLU A 1 118 ? -8.741 10.593 11.994 1.00 87.12 118 GLU A N 1
ATOM 992 C CA . GLU A 1 118 ? -9.758 10.586 13.045 1.00 87.12 118 GLU A CA 1
ATOM 993 C C . GLU A 1 118 ? -9.152 10.202 14.400 1.00 87.12 118 GLU A C 1
ATOM 995 O O . GLU A 1 118 ? -9.507 10.805 15.408 1.00 87.12 118 GLU A O 1
ATOM 1000 N N . GLU A 1 119 ? -8.186 9.280 14.411 1.00 85.94 119 GLU A N 1
ATOM 1001 C CA . GLU A 1 119 ? -7.538 8.800 15.641 1.00 85.94 119 GLU A CA 1
ATOM 1002 C C . GLU A 1 119 ? -6.152 9.430 15.867 1.00 85.94 119 GLU A C 1
ATOM 1004 O O . GLU A 1 119 ? -5.774 9.723 16.999 1.00 85.94 119 GLU A O 1
ATOM 1009 N N . TYR A 1 120 ? -5.396 9.693 14.794 1.00 78.50 120 TYR A N 1
ATOM 1010 C CA . TYR A 1 120 ? -3.983 10.097 14.860 1.00 78.50 120 TYR A CA 1
ATOM 1011 C C . TYR A 1 120 ? -3.687 11.454 14.203 1.00 78.50 120 TYR A C 1
ATOM 1013 O O . TYR A 1 120 ? -2.537 11.776 13.898 1.00 78.50 120 TYR A O 1
ATOM 1021 N N . GLN A 1 121 ? -4.714 12.287 14.007 1.00 78.94 121 GLN A N 1
ATOM 1022 C CA . GLN A 1 121 ? -4.577 13.630 13.428 1.00 78.94 121 GLN A CA 1
ATOM 1023 C C . GLN A 1 121 ? -3.809 13.617 12.086 1.00 78.94 121 GLN A C 1
ATOM 1025 O O . GLN A 1 121 ? -4.082 12.812 11.208 1.00 78.94 121 GLN A O 1
ATOM 1030 N N . ALA A 1 122 ? -2.866 14.530 11.846 1.00 67.19 122 ALA A N 1
ATOM 1031 C CA . ALA A 1 122 ? -2.192 14.628 10.550 1.00 67.19 122 ALA A CA 1
ATOM 1032 C C . ALA A 1 122 ? -1.015 13.650 10.366 1.00 67.19 122 ALA A C 1
ATOM 1034 O O . ALA A 1 122 ? -0.412 13.656 9.287 1.00 67.19 122 ALA A O 1
ATOM 1035 N N . GLU A 1 123 ? -0.678 12.835 11.365 1.00 77.44 123 GLU A N 1
ATOM 1036 C CA . GLU A 1 123 ? 0.509 11.979 11.336 1.00 77.44 123 GLU A CA 1
ATOM 1037 C C . GLU A 1 123 ? 0.240 10.639 10.642 1.00 77.44 123 GLU A C 1
ATOM 1039 O O . GLU A 1 123 ? -0.873 10.110 10.647 1.00 77.44 123 GLU A O 1
ATOM 1044 N N . ASN A 1 124 ? 1.276 10.092 10.005 1.00 86.62 124 ASN A N 1
ATOM 1045 C CA . ASN A 1 124 ? 1.243 8.727 9.499 1.00 86.62 124 ASN A CA 1
ATOM 1046 C C . ASN A 1 124 ? 1.869 7.804 10.545 1.00 86.62 124 ASN A C 1
ATOM 1048 O O . ASN A 1 124 ? 2.951 8.093 11.057 1.00 86.62 124 ASN A O 1
ATOM 1052 N N . ILE A 1 12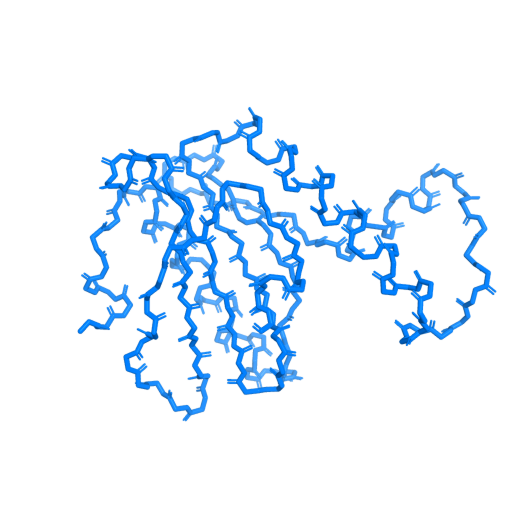5 ? 1.250 6.657 10.790 1.00 89.12 125 ILE A N 1
ATOM 1053 C CA . ILE A 1 125 ? 1.800 5.609 11.646 1.00 89.12 125 ILE A CA 1
ATOM 1054 C C . ILE A 1 125 ? 2.524 4.590 10.785 1.00 89.12 125 ILE A C 1
ATOM 1056 O O . ILE A 1 125 ? 1.919 3.977 9.909 1.00 89.12 125 ILE A O 1
ATOM 1060 N N . LYS A 1 126 ? 3.799 4.358 11.065 1.00 90.75 126 LYS A N 1
ATOM 1061 C CA . LYS A 1 126 ? 4.589 3.263 10.511 1.00 90.75 126 LYS A CA 1
ATOM 1062 C C . LYS A 1 126 ? 4.526 2.070 11.463 1.00 90.75 126 LYS A C 1
ATOM 1064 O O . LYS A 1 126 ? 4.830 2.196 12.645 1.00 90.75 126 LYS A O 1
ATOM 1069 N N . LEU A 1 127 ? 4.155 0.912 10.926 1.00 89.19 127 LEU A N 1
ATOM 1070 C CA . LEU A 1 127 ? 4.214 -0.384 11.591 1.00 89.19 127 LEU A CA 1
ATOM 1071 C C . LEU A 1 127 ? 5.227 -1.258 10.863 1.00 89.19 127 LEU A C 1
ATOM 1073 O O . LEU A 1 127 ? 5.094 -1.488 9.657 1.00 89.19 127 LEU A O 1
ATOM 1077 N N . VAL A 1 128 ? 6.208 -1.776 11.591 1.00 88.06 128 VAL A N 1
ATOM 1078 C CA . VAL A 1 128 ? 7.170 -2.749 11.064 1.00 88.06 128 VAL A CA 1
ATOM 1079 C C . VAL A 1 128 ? 6.770 -4.132 11.550 1.00 88.06 128 VAL A C 1
ATOM 1081 O O . VAL A 1 128 ? 6.689 -4.371 12.752 1.00 88.06 128 VAL A O 1
ATOM 1084 N N . TRP A 1 129 ? 6.499 -5.044 10.623 1.00 85.75 129 TRP A N 1
ATOM 1085 C CA . TRP A 1 129 ? 5.989 -6.375 10.925 1.00 85.75 129 TRP A CA 1
ATOM 1086 C C . TRP A 1 129 ? 6.827 -7.461 10.259 1.00 85.75 129 TRP A C 1
ATOM 1088 O O . TRP A 1 129 ? 7.166 -7.368 9.077 1.00 85.75 129 TRP A O 1
ATOM 1098 N N . ASN A 1 130 ? 7.117 -8.519 11.016 1.00 85.06 130 ASN A N 1
ATOM 1099 C CA . ASN A 1 130 ? 7.790 -9.702 10.506 1.00 85.06 130 ASN A CA 1
ATOM 1100 C C . ASN A 1 130 ? 6.773 -10.846 10.324 1.00 85.06 130 ASN A C 1
ATOM 1102 O O . ASN A 1 130 ? 6.188 -11.297 11.312 1.00 85.06 130 ASN A O 1
ATOM 1106 N N . PRO A 1 131 ? 6.563 -11.344 9.090 1.00 77.56 131 PRO A N 1
ATOM 1107 C CA . PRO A 1 131 ? 5.604 -12.416 8.839 1.00 77.56 131 PRO A CA 1
ATOM 1108 C C . PRO A 1 131 ? 5.955 -13.760 9.484 1.00 77.56 131 PRO A C 1
ATOM 1110 O O . PRO A 1 131 ? 5.055 -14.539 9.794 1.00 77.56 131 PRO A O 1
ATOM 1113 N N . GLU A 1 132 ? 7.244 -14.040 9.681 1.00 78.06 132 GLU A N 1
ATOM 1114 C CA . GLU A 1 132 ? 7.740 -15.281 10.289 1.00 78.06 132 GLU A CA 1
ATOM 1115 C C . GLU A 1 132 ? 7.798 -15.200 11.817 1.00 78.06 132 GLU A C 1
ATOM 1117 O O . GLU A 1 132 ? 7.695 -16.212 12.511 1.00 78.06 132 GLU A O 1
ATOM 1122 N N . LYS A 1 133 ? 7.952 -13.986 12.350 1.00 73.62 133 LYS A N 1
ATOM 1123 C CA . LYS A 1 133 ? 7.963 -13.696 13.784 1.00 73.62 133 LYS A CA 1
ATOM 1124 C C . LYS A 1 133 ? 6.881 -12.663 14.077 1.00 73.62 133 LYS A C 1
ATOM 1126 O O . LYS A 1 133 ? 7.194 -11.474 14.097 1.00 73.62 133 LYS A O 1
ATOM 1131 N N . PRO A 1 134 ? 5.630 -13.083 14.340 1.00 62.91 134 PRO A N 1
ATOM 1132 C CA . PRO A 1 134 ? 4.542 -12.178 14.692 1.00 62.91 134 PRO A CA 1
ATOM 1133 C C . PRO A 1 134 ? 4.720 -11.651 16.127 1.00 62.91 134 PRO A C 1
ATOM 1135 O O . PRO A 1 134 ? 3.873 -11.843 16.994 1.00 62.91 134 PRO A O 1
ATOM 1138 N N . SER A 1 135 ? 5.859 -11.022 16.407 1.00 61.25 135 SER A N 1
ATOM 1139 C CA . SER A 1 135 ? 6.037 -10.157 17.562 1.00 61.25 135 SER A CA 1
ATOM 1140 C C . SER A 1 135 ? 5.298 -8.839 17.330 1.00 61.25 135 SER A C 1
ATOM 1142 O O . SER A 1 135 ? 4.889 -8.519 16.211 1.00 61.25 135 SER A O 1
ATOM 1144 N N . LEU A 1 136 ? 5.117 -8.082 18.410 1.00 61.91 136 LEU A N 1
ATOM 1145 C CA . LEU A 1 136 ? 4.489 -6.762 18.394 1.00 61.91 136 LEU A CA 1
ATOM 1146 C C . LEU A 1 136 ? 5.131 -5.892 17.297 1.00 61.91 136 LEU A C 1
ATOM 1148 O O . LEU A 1 136 ? 6.363 -5.810 17.276 1.00 61.91 136 LEU A O 1
ATOM 1152 N N . PRO A 1 137 ? 4.352 -5.286 16.380 1.00 67.75 137 PRO A N 1
ATOM 1153 C CA . PRO A 1 137 ? 4.923 -4.390 15.393 1.00 67.75 137 PRO A CA 1
ATOM 1154 C C . PRO A 1 137 ? 5.580 -3.205 16.097 1.00 67.75 137 PRO A C 1
ATOM 1156 O O . PRO A 1 137 ? 5.015 -2.638 17.035 1.00 67.75 137 PRO A O 1
ATOM 1159 N N . GLU A 1 138 ? 6.768 -2.826 15.638 1.00 73.06 138 GLU A N 1
ATOM 1160 C CA . GLU A 1 138 ? 7.364 -1.561 16.056 1.00 73.06 138 GLU A CA 1
ATOM 1161 C C . GLU A 1 138 ? 6.518 -0.429 15.475 1.00 73.06 138 GLU A C 1
ATOM 1163 O O . GLU A 1 138 ? 6.241 -0.420 14.271 1.00 73.06 138 GLU A O 1
ATOM 1168 N N . VAL A 1 139 ? 6.076 0.487 16.339 1.00 80.50 139 VAL A N 1
ATOM 1169 C CA . VAL A 1 139 ? 5.183 1.588 15.976 1.00 80.50 139 VAL A CA 1
ATOM 1170 C C . VAL A 1 139 ? 5.928 2.899 16.114 1.00 80.50 139 VAL A C 1
ATOM 1172 O O . VAL A 1 139 ? 6.417 3.236 17.189 1.00 80.50 139 VAL A O 1
ATOM 1175 N N . SER A 1 140 ? 6.005 3.637 15.016 1.00 85.00 140 SER A N 1
ATOM 1176 C CA . SER A 1 140 ? 6.609 4.964 14.952 1.00 85.00 140 SER A CA 1
ATOM 1177 C C . SER A 1 140 ? 5.771 5.881 14.072 1.00 85.00 140 SER A C 1
ATOM 1179 O O . SER A 1 140 ? 4.869 5.427 13.368 1.00 85.00 140 SER A O 1
ATOM 1181 N N . THR A 1 141 ? 6.037 7.182 14.116 1.00 84.06 141 THR A N 1
ATOM 1182 C CA . THR A 1 141 ? 5.410 8.141 13.207 1.00 84.06 141 THR A CA 1
ATOM 1183 C C . THR A 1 141 ? 6.353 8.461 12.057 1.00 84.06 141 THR A C 1
ATOM 1185 O O . THR A 1 141 ? 7.575 8.474 12.209 1.00 84.06 141 THR A O 1
ATOM 1188 N N . VAL A 1 142 ? 5.784 8.693 10.878 1.00 86.12 142 VAL A N 1
ATOM 1189 C CA . VAL A 1 142 ? 6.519 9.173 9.704 1.00 86.12 142 VAL A CA 1
ATOM 1190 C C . VAL A 1 142 ? 5.864 10.445 9.174 1.00 86.12 142 VAL A C 1
ATOM 1192 O O . VAL A 1 142 ? 4.645 10.613 9.303 1.00 86.12 142 VAL A O 1
ATOM 1195 N N . PRO A 1 143 ? 6.649 11.367 8.588 1.00 83.00 143 PRO A N 1
ATOM 1196 C CA . PRO A 1 143 ? 6.105 12.592 8.028 1.00 83.00 143 PRO A CA 1
ATOM 1197 C C . PRO A 1 143 ? 5.076 12.298 6.934 1.00 83.00 143 PRO A C 1
ATOM 1199 O O . PRO A 1 143 ? 5.016 11.210 6.359 1.00 83.00 143 PRO A O 1
ATOM 1202 N N . MET A 1 144 ? 4.263 13.304 6.619 1.00 77.00 144 MET A N 1
ATOM 1203 C CA . MET A 1 144 ? 3.250 13.212 5.566 1.00 77.00 144 MET A CA 1
ATOM 1204 C C . MET A 1 144 ? 3.863 12.923 4.189 1.00 77.00 144 MET A C 1
ATOM 1206 O O . MET A 1 144 ? 3.291 12.183 3.390 1.00 77.00 144 MET A O 1
ATOM 1210 N N . HIS A 1 145 ? 5.041 13.494 3.940 1.00 79.38 145 HIS A N 1
ATOM 1211 C CA . HIS A 1 145 ? 5.835 13.275 2.743 1.00 79.38 145 HIS A CA 1
ATOM 1212 C C . HIS A 1 145 ? 7.061 12.450 3.105 1.00 79.38 145 HIS A C 1
ATOM 1214 O O . HIS A 1 145 ? 7.881 12.878 3.913 1.00 79.38 145 HIS A O 1
ATOM 1220 N N . PHE A 1 146 ? 7.166 11.281 2.491 1.00 86.50 146 PHE A N 1
ATOM 1221 C CA . PHE A 1 146 ? 8.276 10.358 2.658 1.00 86.50 146 PHE A CA 1
ATOM 1222 C C . PHE A 1 146 ? 8.528 9.626 1.335 1.00 86.50 146 PHE A C 1
ATOM 1224 O O . PHE A 1 146 ? 7.722 9.679 0.400 1.00 86.50 146 PHE A O 1
ATOM 1231 N N . THR A 1 147 ? 9.671 8.970 1.252 1.00 86.56 147 THR A N 1
ATOM 1232 C CA . THR A 1 147 ? 10.150 8.143 0.144 1.00 86.56 147 THR A CA 1
ATOM 1233 C C . THR A 1 147 ? 10.221 6.687 0.582 1.00 86.56 147 THR A C 1
ATOM 1235 O O . THR A 1 147 ? 10.139 6.390 1.776 1.00 86.56 147 THR A O 1
ATOM 1238 N N . LEU A 1 148 ? 10.406 5.752 -0.355 1.00 84.69 148 LEU A N 1
ATOM 1239 C CA . LEU A 1 148 ? 10.598 4.351 0.039 1.00 84.69 148 LEU A CA 1
ATOM 1240 C C . LEU A 1 148 ? 11.879 4.179 0.871 1.00 84.69 148 LEU A C 1
ATOM 1242 O O . LEU A 1 148 ? 11.918 3.324 1.752 1.00 84.69 148 LEU A O 1
ATOM 1246 N N . ARG A 1 149 ? 12.888 5.034 0.659 1.00 83.75 149 ARG A N 1
ATOM 1247 C CA . ARG A 1 149 ? 14.127 5.060 1.454 1.00 83.75 149 ARG A CA 1
ATOM 1248 C C . ARG A 1 149 ? 13.905 5.449 2.908 1.00 83.75 149 ARG A C 1
ATOM 1250 O O . ARG A 1 149 ? 14.578 4.903 3.769 1.00 83.75 149 ARG A O 1
ATOM 1257 N N . ASP A 1 150 ? 12.948 6.329 3.192 1.00 83.88 150 ASP A N 1
ATOM 1258 C CA . ASP A 1 150 ? 12.610 6.710 4.573 1.00 83.88 150 ASP A CA 1
ATOM 1259 C C . ASP A 1 150 ? 11.933 5.560 5.339 1.00 83.88 150 ASP A C 1
ATOM 1261 O O . ASP A 1 150 ? 11.819 5.580 6.567 1.00 83.88 150 ASP A O 1
ATOM 1265 N N . LEU A 1 151 ? 11.456 4.542 4.614 1.00 82.62 151 LEU A N 1
ATOM 1266 C CA . LEU A 1 151 ? 10.899 3.335 5.206 1.00 82.62 151 LEU A CA 1
ATOM 1267 C C . LEU A 1 151 ? 11.954 2.254 5.463 1.00 82.62 151 LEU A C 1
ATOM 1269 O O . LEU A 1 151 ? 11.649 1.349 6.242 1.00 82.62 151 LEU A O 1
ATOM 1273 N N . ALA A 1 152 ? 13.144 2.357 4.861 1.00 67.94 152 ALA A N 1
ATOM 1274 C CA . ALA A 1 152 ? 14.239 1.402 5.027 1.00 67.94 152 ALA A CA 1
ATOM 1275 C C . ALA A 1 152 ? 14.770 1.335 6.472 1.00 67.94 152 ALA A C 1
ATOM 1277 O O . ALA A 1 152 ? 14.564 2.286 7.254 1.00 67.94 152 ALA A O 1
#

pLDDT: mean 85.76, std 10.18, range [52.03, 97.88]

Foldseek 3Di:
DAPVPPDADLFLVLQSVVVVVQCLVCCVVPLFDFKKKWGDPDSNDIDIDGLVVVLVCVCVVVVPDPPDPDCPDPVVVVSSQVSVQVVLVVCCVVHVAWMWIWHADDSFWIWIWIHHCVVVNNWIWIWIAGPVDSDGTDIDTDHSDDTVVVVD

Sequence (152 aa):
MTLEELHLSKAGKLLLKEALNYVKSEYKKFGRIRTRFYYPESEEKASYIELRAFIDDIIKTHNLPFPFTDRDSDYAILVNEKFFQVVMMQIHRMYPKSYLLVTQRDPLTVIFVIRDTEEYQAENIKLVWNPEKPSLPEVSTVPMHFTLRDLA